Protein AF-F2VPS0-F1 (afdb_monomer_lite)

Secondary structure (DSSP, 8-state):
-HHHHHHHHHHHHHHHHHTTS-------PPTT--HHHHHHHHHHHHHHHHHHHIIIII-TT-TTHHHHHHHHHHHHHHHHHHHHHHHH----SHHHHHHHHHHTT--TTHHHHHHHHHHHHHHHHHHIIIIISS-----------

Foldseek 3Di:
DVVLLVVLQVVQVVVCVVVVNDQDDAFDFAPPADLVNLLQLLLQLLLQLLLLCCQQCVDPPNVCSVVCSVVSSVVSQVVSCVVCCNGGNNQLALSNNNNSCVRNVPCPSSVSNVNRNVNSNVVNCVCCCVPVVPDPPPDDPPPDD

Radius of gyration: 18.64 Å; chains: 1; bounding box: 48×32×61 Å

Organism: Solanum nigrum (NCBI:txid4112)

Sequence (145 aa):
IIAQLLGSTAACALLEFATGGMSTGSFALSEGVSVWNAFVFEIVMTFGLVYTVYATAVDPKKGDLGVIAPIAIGFIVGANILAGGAFTGASMNPAVSFGPSLISWTWTHQWVYWAGPLIGGGLAGFIYEFIFISHTHEQIPSGDF

Inte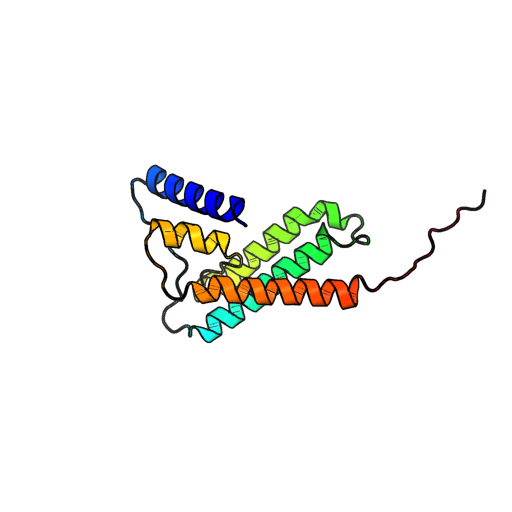rPro domains:
  IPR000425 Major intrinsic protein [PF00230] (1-128)
  IPR000425 Major intrinsic protein [PR00783] (41-59)
  IPR000425 Major intrinsic protein [PR00783] (74-96)
  IPR000425 Major intrinsic protein [PR00783] (111-131)
  IPR023271 Aquaporin-like [G3DSA:1.20.1080.10] (1-145)
  IPR023271 Aquaporin-like [SSF81338] (1-139)
  IPR034294 Aquaporin transporter [PTHR45665] (1-140)

pLDDT: mean 82.21, std 9.94, range [48.16, 91.5]

Structure (mmCIF, N/CA/C/O backbone):
data_AF-F2VPS0-F1
#
_entry.id   AF-F2VPS0-F1
#
loop_
_atom_site.group_PDB
_atom_site.id
_atom_site.type_symbol
_atom_site.label_atom_id
_atom_site.label_alt_id
_atom_site.label_comp_id
_atom_site.label_asym_id
_atom_site.label_entity_id
_atom_site.label_seq_id
_atom_site.pdbx_PDB_ins_code
_atom_site.Cartn_x
_atom_site.Cartn_y
_atom_site.Cartn_z
_atom_site.occupancy
_atom_site.B_iso_or_equiv
_atom_site.auth_seq_id
_atom_site.auth_comp_id
_atom_site.auth_asym_id
_atom_site.auth_atom_id
_atom_site.pdbx_PDB_model_num
ATOM 1 N N . ILE A 1 1 ? -4.516 12.873 -0.989 1.00 83.81 1 ILE A N 1
ATOM 2 C CA . ILE A 1 1 ? -4.247 12.360 -2.355 1.00 83.81 1 ILE A CA 1
ATOM 3 C C . ILE A 1 1 ? -3.234 13.219 -3.113 1.00 83.81 1 ILE A C 1
ATOM 5 O O . ILE A 1 1 ? -2.123 12.746 -3.278 1.00 83.81 1 ILE A O 1
ATOM 9 N N . ILE A 1 2 ? -3.524 14.473 -3.503 1.00 88.19 2 ILE A N 1
ATOM 10 C CA . ILE A 1 2 ? -2.580 15.299 -4.302 1.00 88.19 2 ILE A CA 1
ATOM 11 C C . ILE A 1 2 ? -1.191 15.402 -3.645 1.00 88.19 2 ILE A C 1
ATOM 13 O O . ILE A 1 2 ? -0.188 15.103 -4.282 1.00 88.19 2 ILE A O 1
ATOM 17 N N . ALA A 1 3 ? -1.131 15.723 -2.349 1.00 90.38 3 ALA A N 1
ATOM 18 C CA . ALA A 1 3 ? 0.135 15.791 -1.616 1.00 90.38 3 ALA A CA 1
ATOM 19 C C . ALA A 1 3 ? 0.893 14.446 -1.563 1.00 90.38 3 ALA A C 1
ATOM 21 O O . ALA A 1 3 ? 2.117 14.434 -1.623 1.00 90.38 3 ALA A O 1
ATOM 22 N N . GLN A 1 4 ? 0.185 13.312 -1.498 1.00 89.62 4 GLN A N 1
ATOM 23 C CA . GLN A 1 4 ? 0.803 11.978 -1.494 1.00 89.62 4 GLN A CA 1
ATOM 24 C C . GLN A 1 4 ? 1.370 11.620 -2.875 1.00 89.62 4 GLN A C 1
ATOM 26 O O . GLN A 1 4 ? 2.456 11.056 -2.957 1.00 89.62 4 GLN A O 1
ATOM 31 N N . LEU A 1 5 ? 0.669 11.988 -3.954 1.00 90.19 5 LEU A N 1
ATOM 32 C CA . LEU A 1 5 ? 1.136 11.793 -5.331 1.00 90.19 5 LEU A CA 1
ATOM 33 C C . LEU A 1 5 ? 2.377 12.644 -5.626 1.00 90.19 5 LEU A C 1
ATOM 35 O O . LEU A 1 5 ? 3.357 12.138 -6.176 1.00 90.19 5 LEU A O 1
ATOM 39 N N . LEU A 1 6 ? 2.357 13.915 -5.212 1.00 90.00 6 LEU A N 1
ATOM 40 C CA . LEU A 1 6 ? 3.508 14.812 -5.334 1.00 90.00 6 LEU A CA 1
ATOM 41 C C . LEU A 1 6 ? 4.689 14.310 -4.499 1.00 90.00 6 LEU A C 1
ATOM 43 O O . LEU A 1 6 ? 5.806 14.256 -5.004 1.00 90.00 6 LEU A O 1
ATOM 47 N N . GLY A 1 7 ? 4.436 13.881 -3.260 1.00 90.69 7 GLY A N 1
ATOM 48 C CA . GLY A 1 7 ? 5.459 13.309 -2.386 1.00 90.69 7 GLY A CA 1
ATOM 49 C C . GLY A 1 7 ? 6.098 12.048 -2.971 1.00 90.69 7 GLY A C 1
ATOM 50 O O . GLY A 1 7 ? 7.320 11.942 -2.981 1.00 90.69 7 GLY A O 1
ATOM 51 N N . SER A 1 8 ? 5.299 11.126 -3.520 1.00 89.69 8 SER A N 1
ATOM 52 C CA . SER A 1 8 ? 5.824 9.917 -4.169 1.00 89.69 8 SER A CA 1
ATOM 53 C C . SER A 1 8 ? 6.647 10.245 -5.415 1.00 89.69 8 SER A C 1
ATOM 55 O O . SER A 1 8 ? 7.753 9.732 -5.568 1.00 89.69 8 SER A O 1
ATOM 57 N N . THR A 1 9 ? 6.161 11.152 -6.267 1.00 89.31 9 THR A N 1
ATOM 58 C CA . THR A 1 9 ? 6.898 11.602 -7.460 1.00 89.31 9 THR A CA 1
ATOM 59 C C . THR A 1 9 ? 8.235 12.238 -7.079 1.00 89.31 9 THR A C 1
ATOM 61 O O . THR A 1 9 ? 9.270 11.880 -7.636 1.00 89.31 9 THR A O 1
ATOM 64 N N . ALA A 1 10 ? 8.233 13.139 -6.091 1.00 91.50 10 ALA A N 1
ATOM 65 C CA . ALA A 1 10 ? 9.442 13.797 -5.606 1.00 91.50 10 ALA A CA 1
ATOM 66 C C . ALA A 1 10 ? 10.439 12.796 -5.005 1.00 91.50 10 ALA A C 1
ATOM 68 O O . ALA A 1 10 ? 11.631 12.887 -5.285 1.00 91.50 10 ALA A O 1
ATOM 69 N N . ALA A 1 11 ? 9.961 11.819 -4.228 1.00 88.69 11 ALA A N 1
ATOM 70 C CA . ALA A 1 11 ? 10.802 10.765 -3.667 1.00 88.69 11 ALA A CA 1
ATOM 71 C C . ALA A 1 11 ? 11.440 9.896 -4.761 1.00 88.69 11 ALA A C 1
ATOM 73 O O . ALA A 1 11 ? 12.631 9.607 -4.684 1.00 88.69 11 ALA A O 1
ATOM 74 N N . CYS A 1 12 ? 10.682 9.527 -5.798 1.00 87.56 12 CYS A N 1
ATOM 75 C CA . CYS A 1 12 ? 11.197 8.730 -6.912 1.00 87.56 12 CYS A CA 1
ATOM 76 C C . CYS A 1 12 ? 12.232 9.503 -7.742 1.00 87.56 12 CYS A C 1
ATOM 78 O O . CYS A 1 12 ? 13.287 8.955 -8.048 1.00 87.56 12 CYS A O 1
ATOM 80 N N . ALA A 1 13 ? 11.982 10.785 -8.031 1.00 86.94 13 ALA A N 1
ATOM 81 C CA . ALA A 1 13 ? 12.940 11.648 -8.725 1.00 86.94 13 ALA A CA 1
ATOM 82 C C . ALA A 1 13 ? 14.236 11.849 -7.918 1.00 86.94 13 ALA A C 1
ATOM 84 O O . ALA A 1 13 ? 15.335 11.784 -8.466 1.00 86.94 13 ALA A O 1
ATOM 85 N N . LEU A 1 14 ? 14.121 12.055 -6.601 1.00 89.75 14 LEU A N 1
ATOM 86 C 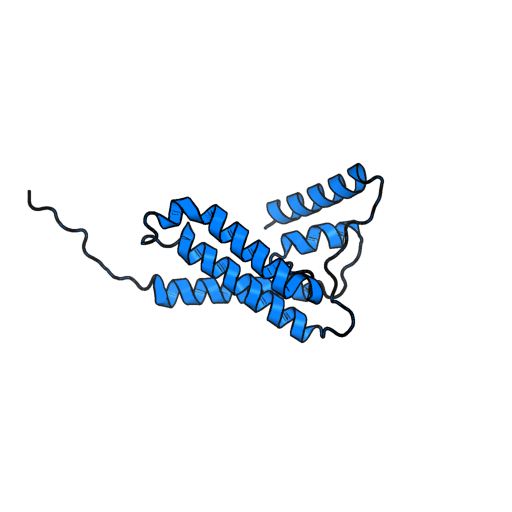CA . LEU A 1 14 ? 15.275 12.127 -5.700 1.00 89.75 14 LEU A CA 1
ATOM 87 C C . LEU A 1 14 ? 16.061 10.816 -5.675 1.00 89.75 14 LEU A C 1
ATOM 89 O O . LEU A 1 14 ? 17.289 10.853 -5.659 1.00 89.75 14 LEU A O 1
ATOM 93 N N . LEU A 1 15 ? 15.372 9.672 -5.678 1.00 88.44 15 LEU A N 1
ATOM 94 C CA . LEU A 1 15 ? 16.013 8.361 -5.693 1.00 88.44 15 LEU A CA 1
ATOM 95 C C . LEU A 1 15 ? 16.779 8.136 -7.000 1.00 88.44 15 LEU A C 1
ATOM 97 O O . LEU A 1 15 ? 17.934 7.728 -6.956 1.00 88.44 15 LEU A O 1
ATOM 101 N N . GLU A 1 16 ? 16.177 8.441 -8.149 1.00 87.19 16 GLU A N 1
ATOM 102 C CA . GLU A 1 16 ? 16.839 8.349 -9.456 1.00 87.19 16 GLU A CA 1
ATOM 103 C C . GLU A 1 16 ? 18.084 9.243 -9.510 1.00 87.19 16 GLU A C 1
ATOM 105 O O . GLU A 1 16 ? 19.161 8.795 -9.905 1.00 87.19 16 GLU A O 1
ATOM 110 N N . PHE A 1 17 ? 17.980 10.482 -9.020 1.00 88.69 17 PHE A N 1
ATOM 111 C CA . PHE A 1 17 ? 19.124 11.387 -8.928 1.00 88.69 17 PHE A CA 1
ATOM 112 C C . PHE A 1 17 ? 20.227 10.837 -8.008 1.00 88.69 17 PHE A C 1
ATOM 114 O O . PHE A 1 17 ? 21.393 10.783 -8.397 1.00 88.69 17 PHE A O 1
ATOM 121 N N . ALA A 1 18 ? 19.870 10.387 -6.802 1.00 89.88 18 ALA A N 1
ATOM 122 C CA . ALA A 1 18 ? 20.820 9.882 -5.809 1.00 89.88 18 ALA A CA 1
ATOM 123 C C . ALA A 1 18 ? 21.489 8.562 -6.222 1.00 89.88 18 ALA A C 1
ATOM 125 O O . ALA A 1 18 ? 22.615 8.282 -5.816 1.00 89.88 18 ALA A O 1
ATOM 126 N N . THR A 1 19 ? 20.808 7.751 -7.030 1.00 86.94 19 THR A N 1
ATOM 127 C CA . THR A 1 19 ? 21.310 6.464 -7.531 1.00 86.94 19 THR A CA 1
ATOM 128 C C . THR A 1 19 ? 22.121 6.584 -8.821 1.00 86.94 19 THR A C 1
ATOM 130 O O . THR A 1 19 ? 22.607 5.573 -9.324 1.00 86.94 19 THR A O 1
ATOM 133 N N . GLY A 1 20 ? 22.297 7.796 -9.357 1.00 85.06 20 GLY A N 1
ATOM 134 C CA . GLY A 1 20 ? 23.044 8.017 -10.596 1.00 85.06 20 GLY A CA 1
ATOM 135 C C . GLY A 1 20 ? 22.273 7.619 -11.858 1.00 85.06 20 GLY A C 1
ATOM 136 O O . GLY A 1 20 ? 22.889 7.198 -12.833 1.00 85.06 20 GLY A O 1
ATOM 137 N N . GLY A 1 21 ? 20.942 7.743 -11.844 1.00 79.44 21 GLY A N 1
ATOM 138 C CA . GLY A 1 21 ? 20.073 7.453 -12.989 1.00 79.44 21 GLY A CA 1
ATOM 139 C C . GLY A 1 21 ? 19.565 6.013 -13.051 1.00 79.44 21 GLY A C 1
ATOM 140 O O . GLY A 1 21 ? 19.150 5.560 -14.118 1.00 79.44 21 GLY A O 1
ATOM 141 N N . MET A 1 22 ? 19.603 5.262 -11.943 1.00 81.56 22 MET A N 1
ATOM 142 C CA . MET A 1 22 ? 18.951 3.952 -11.912 1.00 81.56 22 MET A CA 1
ATOM 143 C C . MET A 1 22 ? 17.433 4.138 -11.923 1.00 81.56 22 MET A C 1
ATOM 145 O O . MET A 1 22 ? 16.880 4.893 -11.121 1.00 81.56 22 MET A O 1
ATOM 149 N N . SER A 1 23 ? 16.756 3.427 -12.827 1.00 73.50 23 SER A N 1
ATOM 150 C CA . SER A 1 23 ? 15.299 3.480 -12.929 1.00 73.50 23 SER A CA 1
ATOM 151 C C . SER A 1 23 ? 14.654 3.036 -11.616 1.00 73.50 23 SER A C 1
ATOM 153 O O . SER A 1 23 ? 15.013 2.003 -11.044 1.00 73.50 23 SER A O 1
ATOM 155 N N . THR A 1 24 ? 13.684 3.816 -11.142 1.00 71.69 24 THR A N 1
ATOM 156 C CA . THR A 1 24 ? 12.840 3.411 -10.019 1.00 71.69 24 THR A CA 1
ATOM 157 C C . THR A 1 24 ? 11.960 2.254 -10.484 1.00 71.69 24 THR A C 1
ATOM 159 O O . THR A 1 24 ? 11.149 2.411 -11.394 1.00 71.69 24 THR A O 1
ATOM 162 N N . GLY A 1 25 ? 12.162 1.064 -9.908 1.00 71.00 25 GLY A N 1
ATOM 163 C CA . GLY A 1 25 ? 11.400 -0.127 -10.281 1.00 71.00 25 GLY A CA 1
ATOM 164 C C . GLY A 1 25 ? 9.902 0.138 -10.146 1.00 71.00 25 GLY A C 1
ATOM 165 O O . GLY A 1 25 ? 9.415 0.365 -9.037 1.00 71.00 25 GLY A O 1
ATOM 166 N N . SER A 1 26 ? 9.184 0.153 -11.271 1.00 74.38 26 SER A N 1
ATOM 167 C CA . SER A 1 26 ? 7.728 0.270 -11.248 1.00 74.38 26 SER A CA 1
ATOM 168 C C . SER A 1 26 ? 7.113 -1.002 -10.670 1.00 74.38 26 SER A C 1
ATOM 170 O O . SER A 1 26 ? 7.689 -2.088 -10.768 1.00 74.38 26 SER A O 1
ATOM 172 N N . PHE A 1 27 ? 5.934 -0.867 -10.067 1.00 79.06 27 PHE A N 1
ATOM 173 C CA . PHE A 1 27 ? 5.177 -2.024 -9.611 1.00 79.06 27 PHE A CA 1
ATOM 174 C C . PHE A 1 27 ? 4.757 -2.830 -10.839 1.00 79.06 27 PHE A C 1
ATOM 176 O O . PHE A 1 27 ? 4.052 -2.334 -11.716 1.00 79.06 27 PHE A O 1
ATOM 183 N N . ALA A 1 28 ? 5.238 -4.065 -10.909 1.00 77.88 28 ALA A N 1
ATOM 184 C CA . ALA A 1 28 ? 4.987 -4.968 -12.015 1.00 77.88 28 ALA A CA 1
ATOM 185 C C . ALA A 1 28 ? 4.517 -6.319 -11.483 1.00 77.88 28 ALA A C 1
ATOM 187 O O . ALA A 1 28 ? 4.892 -6.750 -10.390 1.00 77.88 28 ALA A O 1
ATOM 188 N N . LEU A 1 29 ? 3.688 -6.987 -12.280 1.00 82.56 29 LEU A N 1
ATOM 189 C CA . LEU A 1 29 ? 3.271 -8.349 -11.996 1.00 82.56 29 LEU A CA 1
ATOM 190 C C . LEU A 1 29 ? 4.425 -9.301 -12.301 1.00 82.56 29 LEU A C 1
ATOM 192 O O . LEU A 1 29 ? 5.106 -9.158 -13.317 1.00 82.56 29 LEU A O 1
ATOM 196 N N . SER A 1 30 ? 4.604 -10.291 -11.433 1.00 82.44 30 SER A N 1
ATOM 197 C CA . SER A 1 30 ? 5.550 -11.377 -11.675 1.00 82.44 30 SER A CA 1
ATOM 198 C C . SER A 1 30 ? 5.111 -12.248 -12.856 1.00 82.44 30 SER A C 1
ATOM 200 O O . SER A 1 30 ? 3.915 -12.364 -13.155 1.00 82.44 30 SER A O 1
ATOM 202 N N . GLU A 1 31 ? 6.075 -12.872 -13.535 1.00 77.75 31 GLU A N 1
ATOM 203 C CA . GLU A 1 31 ? 5.799 -13.749 -14.673 1.00 77.75 31 GLU A CA 1
ATOM 204 C C . GLU A 1 31 ? 4.842 -14.884 -14.267 1.00 77.75 31 GLU A C 1
ATOM 206 O O . GLU A 1 31 ? 5.060 -15.602 -13.293 1.00 77.75 31 GLU A O 1
ATOM 211 N N . GLY A 1 32 ? 3.745 -15.034 -15.015 1.00 79.31 32 GLY A N 1
ATOM 212 C CA . GLY A 1 32 ? 2.714 -16.045 -14.755 1.00 79.31 32 GLY A CA 1
ATOM 213 C C . GLY A 1 32 ? 1.601 -15.619 -13.787 1.00 79.31 32 GLY A C 1
ATOM 214 O O . GLY A 1 32 ? 0.620 -16.353 -13.642 1.00 79.31 32 GLY A O 1
ATOM 215 N N . VAL A 1 33 ? 1.678 -14.435 -13.169 1.00 84.31 33 VAL A N 1
ATOM 216 C CA . VAL A 1 33 ? 0.583 -13.891 -12.349 1.00 84.31 33 VAL A CA 1
ATOM 217 C C . VAL A 1 33 ? -0.451 -13.213 -13.244 1.00 84.31 33 VAL A C 1
ATOM 219 O O . VAL A 1 33 ? -0.144 -12.304 -14.012 1.00 84.31 33 VAL A O 1
ATOM 222 N N . SER A 1 34 ? -1.712 -13.639 -13.141 1.00 89.38 34 SER A N 1
ATOM 223 C CA . SER A 1 34 ? -2.803 -12.991 -13.869 1.00 89.38 34 SER A CA 1
ATOM 224 C C . SER A 1 34 ? -3.143 -11.627 -13.257 1.00 89.38 34 SER A C 1
ATOM 226 O O . SER A 1 34 ? -3.069 -11.428 -12.042 1.00 89.38 34 SER A O 1
ATOM 228 N N . VAL A 1 35 ? -3.599 -10.697 -14.098 1.00 88.19 35 VAL A N 1
ATOM 229 C CA . VAL A 1 35 ? -4.049 -9.358 -13.676 1.00 88.19 35 VAL A CA 1
ATOM 230 C C . VAL A 1 35 ? -5.146 -9.437 -12.609 1.00 88.19 35 VAL A C 1
ATOM 232 O O . VAL A 1 35 ? -5.151 -8.662 -11.657 1.00 88.19 35 VAL A O 1
ATOM 235 N N . TRP A 1 36 ? -6.042 -10.418 -12.730 1.00 88.69 36 TRP A N 1
ATOM 236 C CA . TRP A 1 36 ? -7.118 -10.649 -11.768 1.00 88.69 36 TRP A CA 1
ATOM 237 C C . TRP A 1 36 ? -6.619 -11.181 -10.429 1.00 88.69 36 TRP A C 1
ATOM 239 O O . TRP A 1 36 ? -7.116 -10.755 -9.390 1.00 88.69 36 TRP A O 1
ATOM 249 N N . ASN A 1 37 ? -5.612 -12.057 -10.432 1.00 88.38 37 ASN A N 1
ATOM 250 C CA . ASN A 1 37 ? -4.991 -12.508 -9.191 1.00 88.38 37 ASN A CA 1
ATOM 251 C C . ASN A 1 37 ? -4.330 -11.321 -8.490 1.00 88.38 37 ASN A C 1
ATOM 253 O O . ASN A 1 37 ? -4.586 -11.100 -7.311 1.00 88.38 37 ASN A O 1
ATOM 257 N N . ALA A 1 38 ? -3.558 -10.511 -9.224 1.00 86.44 38 ALA A N 1
ATOM 258 C CA . ALA A 1 38 ? -2.924 -9.322 -8.663 1.00 86.44 38 ALA A CA 1
ATOM 259 C C . ALA A 1 38 ? -3.943 -8.339 -8.070 1.00 86.44 38 ALA A C 1
ATOM 261 O O . ALA A 1 38 ? -3.744 -7.816 -6.978 1.00 86.44 38 ALA A O 1
ATOM 262 N N . PHE A 1 39 ? -5.075 -8.156 -8.749 1.00 89.31 39 PHE A N 1
ATOM 263 C CA . PHE A 1 39 ? -6.179 -7.339 -8.260 1.00 89.31 39 PHE A CA 1
ATOM 264 C C . PHE A 1 39 ? -6.763 -7.845 -6.941 1.00 89.31 39 PHE A C 1
ATOM 266 O O . PHE A 1 39 ? -6.913 -7.061 -6.006 1.00 89.31 39 PHE A O 1
ATOM 273 N N . VAL A 1 40 ? -7.036 -9.146 -6.825 1.00 90.12 40 VAL A N 1
ATOM 274 C CA . VAL A 1 40 ? -7.529 -9.737 -5.571 1.00 90.12 40 VAL A CA 1
ATOM 275 C C . VAL A 1 40 ? -6.490 -9.615 -4.454 1.00 90.12 40 VAL A C 1
ATOM 277 O O . VAL A 1 40 ? -6.847 -9.266 -3.331 1.00 90.12 40 VAL A O 1
ATOM 280 N N . PHE A 1 41 ? -5.210 -9.844 -4.754 1.00 88.75 41 PHE A N 1
ATOM 281 C CA . PHE A 1 41 ? -4.124 -9.686 -3.785 1.00 88.75 41 PHE A CA 1
ATOM 282 C C . PHE A 1 41 ? -4.056 -8.257 -3.234 1.00 88.75 41 PHE A C 1
ATOM 284 O O . PHE A 1 41 ? -4.047 -8.078 -2.017 1.00 88.75 41 PHE A O 1
ATOM 291 N N . GLU A 1 42 ? -4.062 -7.242 -4.101 1.00 88.69 42 GLU A N 1
ATOM 292 C CA . GLU A 1 42 ? -4.047 -5.834 -3.680 1.00 88.69 42 GLU A CA 1
ATOM 293 C C . GLU A 1 42 ? -5.281 -5.475 -2.835 1.00 88.69 42 GLU A C 1
ATOM 295 O O . GLU A 1 42 ? -5.142 -4.796 -1.820 1.00 88.69 42 GLU A O 1
ATOM 300 N N . ILE A 1 43 ? -6.473 -5.992 -3.169 1.00 90.25 43 ILE A N 1
ATOM 301 C CA . ILE A 1 43 ? -7.681 -5.800 -2.344 1.00 90.25 43 ILE A CA 1
ATOM 302 C C . ILE A 1 43 ? -7.478 -6.363 -0.938 1.00 90.25 43 ILE A C 1
ATOM 304 O O . ILE A 1 43 ? -7.728 -5.661 0.040 1.00 90.25 43 ILE A O 1
ATOM 308 N N . VAL A 1 44 ? -7.050 -7.623 -0.822 1.00 90.81 44 VAL A N 1
ATOM 309 C CA . VAL A 1 44 ? -6.927 -8.315 0.473 1.00 90.81 44 VAL A CA 1
ATOM 310 C C . VAL A 1 44 ? -5.847 -7.668 1.340 1.00 90.81 44 VAL A C 1
ATOM 312 O O . VAL A 1 44 ? -6.063 -7.446 2.533 1.00 90.81 44 VAL A O 1
ATOM 315 N N . MET A 1 45 ? -4.706 -7.312 0.749 1.00 90.31 45 MET A N 1
ATOM 316 C CA . MET A 1 45 ? -3.619 -6.650 1.470 1.00 90.31 45 MET A CA 1
ATOM 317 C C . MET A 1 45 ? -4.025 -5.250 1.943 1.00 90.31 45 MET A C 1
ATOM 319 O O . MET A 1 45 ? -3.834 -4.924 3.118 1.00 90.31 45 MET A O 1
ATOM 323 N N . THR A 1 46 ? -4.635 -4.431 1.076 1.00 90.56 46 THR A N 1
ATOM 324 C CA . THR A 1 46 ? -5.115 -3.103 1.485 1.00 90.56 46 THR A CA 1
ATOM 325 C C . THR A 1 46 ? -6.249 -3.198 2.497 1.00 90.56 46 THR A C 1
ATOM 327 O O . THR A 1 46 ? -6.288 -2.395 3.426 1.00 90.56 46 THR A O 1
ATOM 330 N N . PHE A 1 47 ? -7.137 -4.187 2.375 1.00 90.62 47 PHE A N 1
ATOM 331 C CA . PHE A 1 47 ? -8.165 -4.449 3.377 1.00 90.62 47 PHE A CA 1
ATOM 332 C C . PHE A 1 47 ? -7.539 -4.687 4.752 1.00 90.62 47 PHE A C 1
ATOM 334 O O . PHE A 1 47 ? -7.901 -4.004 5.705 1.00 90.62 47 PHE A O 1
ATOM 341 N N . GLY A 1 48 ? -6.563 -5.597 4.850 1.00 87.75 48 GLY A N 1
ATOM 342 C CA . GLY A 1 48 ? -5.872 -5.882 6.109 1.00 87.75 48 GLY A CA 1
ATOM 343 C C . GLY A 1 48 ? -5.199 -4.640 6.694 1.00 87.75 48 GLY A C 1
ATOM 344 O O . GLY A 1 48 ? -5.365 -4.348 7.875 1.00 87.75 48 GLY A O 1
ATOM 345 N N . LEU A 1 49 ? -4.519 -3.856 5.853 1.00 88.88 49 LEU A N 1
ATOM 346 C CA . LEU A 1 49 ? -3.873 -2.608 6.258 1.00 88.88 49 LEU A CA 1
ATOM 347 C C . LEU A 1 49 ? -4.871 -1.589 6.813 1.00 88.88 49 LEU A C 1
ATOM 349 O O . LEU A 1 49 ? -4.677 -1.066 7.910 1.00 88.88 49 LEU A O 1
ATOM 353 N N . VAL A 1 50 ? -5.940 -1.301 6.069 1.00 87.88 50 VAL A N 1
ATOM 354 C CA . VAL A 1 50 ? -6.933 -0.301 6.472 1.00 87.88 50 VAL A CA 1
ATOM 355 C C . VAL A 1 50 ? -7.704 -0.792 7.693 1.00 87.88 50 VAL A C 1
ATOM 357 O O . VAL A 1 50 ? -7.911 -0.018 8.621 1.00 87.88 50 VAL A O 1
ATOM 360 N N . TYR A 1 51 ? -8.026 -2.081 7.773 1.00 86.69 51 TYR A N 1
ATOM 361 C CA . TYR A 1 51 ? -8.637 -2.676 8.958 1.00 86.69 51 TYR A CA 1
ATOM 362 C C . TYR A 1 51 ? -7.753 -2.509 10.202 1.00 86.69 51 TYR A C 1
ATOM 364 O O . TYR A 1 51 ? -8.240 -2.075 11.243 1.00 86.69 51 TYR A O 1
ATOM 372 N N . THR A 1 52 ? -6.442 -2.767 10.105 1.00 86.75 52 THR A N 1
ATOM 373 C CA . THR A 1 52 ? -5.496 -2.519 11.207 1.00 86.75 52 THR A CA 1
ATOM 374 C C . THR A 1 52 ? -5.452 -1.043 11.596 1.00 86.75 52 THR A C 1
ATOM 376 O O . THR A 1 52 ? -5.421 -0.736 12.787 1.00 86.75 52 THR A O 1
ATOM 379 N N . VAL A 1 53 ? -5.488 -0.121 10.627 1.00 86.50 53 VAL A N 1
ATOM 380 C CA . VAL A 1 53 ? -5.564 1.324 10.903 1.00 86.50 53 VAL A CA 1
ATOM 381 C C . VAL A 1 53 ? -6.835 1.655 11.679 1.00 86.50 53 VAL A C 1
ATOM 383 O O . VAL A 1 53 ? -6.759 2.343 12.696 1.00 86.50 53 VAL A O 1
ATOM 386 N N . TYR A 1 54 ? -7.991 1.143 11.255 1.00 82.88 54 TYR A N 1
ATOM 387 C CA . TYR A 1 54 ? -9.241 1.378 11.971 1.00 82.88 54 TYR A CA 1
ATOM 388 C C . TYR A 1 54 ? -9.194 0.808 13.394 1.00 82.88 54 TYR A C 1
ATOM 390 O O . TYR A 1 54 ? -9.468 1.538 14.345 1.00 82.88 54 TYR A O 1
ATOM 398 N N . ALA A 1 55 ? -8.741 -0.438 13.546 1.00 82.06 55 ALA A N 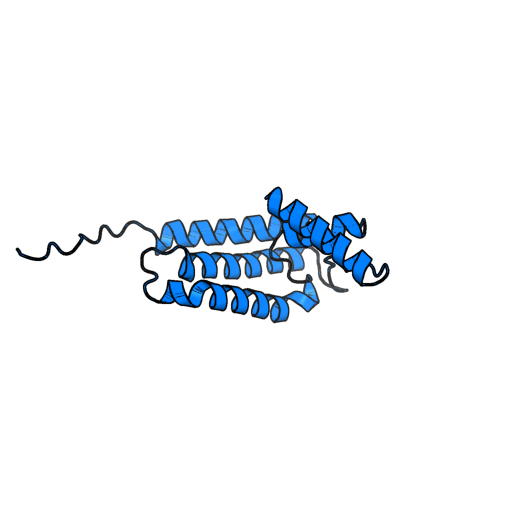1
ATOM 399 C CA . ALA A 1 55 ? -8.678 -1.137 14.827 1.00 82.06 55 ALA A CA 1
ATOM 400 C C . ALA A 1 55 ? -7.723 -0.506 15.845 1.00 82.06 55 ALA A C 1
ATOM 402 O O . ALA A 1 55 ? -7.984 -0.518 17.045 1.00 82.06 55 ALA A O 1
ATOM 403 N N . THR A 1 56 ? -6.597 0.031 15.378 1.00 82.25 56 THR A N 1
ATOM 404 C CA . THR A 1 56 ? -5.537 0.520 16.270 1.00 82.25 56 THR A CA 1
ATOM 405 C C . THR A 1 56 ? -5.526 2.036 16.408 1.00 82.25 56 THR A C 1
ATOM 407 O O . THR A 1 56 ? -5.225 2.543 17.484 1.00 82.25 56 THR A O 1
ATOM 410 N N . ALA A 1 57 ? -5.867 2.782 15.354 1.00 80.12 57 ALA A N 1
ATOM 411 C CA . ALA A 1 57 ? -5.736 4.237 15.328 1.00 80.12 57 ALA A CA 1
ATOM 412 C C . ALA A 1 57 ? -7.075 4.983 15.377 1.00 80.12 57 ALA A C 1
ATOM 414 O O . ALA A 1 57 ? -7.112 6.085 15.932 1.00 80.12 57 ALA A O 1
ATOM 415 N N . VAL A 1 58 ? -8.159 4.426 14.828 1.00 76.88 58 VAL A N 1
ATOM 416 C CA . VAL A 1 58 ? -9.443 5.143 14.686 1.00 76.88 58 VAL A CA 1
ATOM 417 C C . VAL A 1 58 ? -10.434 4.781 15.785 1.00 76.88 58 VAL A C 1
ATOM 419 O O . VAL A 1 58 ? -11.119 5.675 16.275 1.00 76.88 58 VAL A O 1
ATOM 422 N N . ASP A 1 59 ? -10.488 3.516 16.205 1.00 74.94 59 ASP A N 1
ATOM 423 C CA . ASP A 1 59 ? -11.480 3.046 17.173 1.00 74.94 59 ASP A CA 1
ATOM 424 C C . ASP A 1 59 ? -11.429 3.858 18.488 1.00 74.94 59 ASP A C 1
ATOM 426 O O . ASP A 1 59 ? -10.381 3.916 19.136 1.00 74.94 59 ASP A O 1
ATOM 430 N N . PRO A 1 60 ? -12.529 4.498 18.925 1.00 66.44 60 PRO A N 1
ATOM 431 C CA . PRO A 1 60 ? -12.573 5.199 20.208 1.00 66.44 60 PRO A CA 1
ATOM 432 C C . PRO A 1 60 ? -12.358 4.272 21.419 1.00 66.44 60 PRO A C 1
ATOM 434 O O . PRO A 1 60 ? -11.909 4.744 22.462 1.00 66.44 60 PRO A O 1
ATOM 437 N N . LYS A 1 61 ? -12.603 2.960 21.285 1.00 64.06 61 LYS A N 1
ATOM 438 C CA . LYS A 1 61 ? -12.331 1.930 22.304 1.00 64.06 61 LYS A CA 1
ATOM 439 C C . LYS A 1 61 ? -10.898 1.385 22.255 1.00 64.06 61 LYS A C 1
ATOM 441 O O . LYS A 1 61 ? -10.577 0.467 23.004 1.00 64.06 61 LYS A O 1
ATOM 446 N N . LYS A 1 62 ? -10.013 1.949 21.422 1.00 64.25 62 LYS A N 1
ATOM 447 C CA . LYS A 1 62 ? -8.630 1.464 21.245 1.00 64.25 62 LYS A CA 1
ATOM 448 C C . LYS A 1 62 ? -7.803 1.411 22.534 1.00 64.25 62 LYS A C 1
ATOM 450 O O . LYS A 1 62 ? -6.868 0.622 22.605 1.00 64.25 62 LYS A O 1
ATOM 455 N N . GLY A 1 63 ? -8.109 2.227 23.547 1.00 68.62 63 GLY A N 1
ATOM 456 C CA . GLY A 1 63 ? -7.323 2.278 24.787 1.00 68.62 63 GLY A CA 1
ATOM 457 C C . GLY A 1 63 ? -5.820 2.425 24.502 1.00 68.62 63 GLY A C 1
ATOM 458 O O . GLY A 1 63 ? -5.420 3.227 23.653 1.00 68.62 63 GLY A O 1
ATOM 459 N N . ASP A 1 64 ? -4.998 1.590 25.140 1.00 75.31 64 ASP A N 1
ATOM 460 C CA . ASP A 1 64 ? -3.540 1.564 24.947 1.00 75.31 64 ASP A CA 1
ATOM 461 C C . ASP A 1 64 ? -3.096 1.090 23.548 1.00 75.31 64 ASP A C 1
ATOM 463 O O . ASP A 1 64 ? -1.954 1.336 23.147 1.00 75.31 64 ASP A O 1
ATOM 467 N N . LEU A 1 65 ? -3.982 0.476 22.746 1.00 71.75 65 LEU A N 1
ATOM 468 C CA . LEU A 1 65 ? -3.662 0.072 21.367 1.00 71.75 65 LEU A CA 1
ATOM 469 C C . LEU A 1 65 ? -3.337 1.278 20.477 1.00 71.75 65 LEU A C 1
ATOM 471 O O . LEU A 1 65 ? -2.569 1.148 19.523 1.00 71.75 65 LEU A O 1
ATOM 475 N N . GLY A 1 66 ? -3.849 2.465 20.824 1.00 73.69 66 GLY A N 1
ATOM 476 C CA . GLY A 1 66 ? -3.517 3.712 20.136 1.00 73.69 66 GLY A CA 1
ATOM 477 C C . GLY A 1 66 ? -2.028 4.059 20.186 1.00 73.69 66 GLY A C 1
ATOM 478 O O . GLY A 1 66 ? -1.513 4.666 19.248 1.00 73.69 66 GLY A O 1
ATOM 479 N N . VAL A 1 67 ? -1.318 3.638 21.238 1.00 80.06 67 VAL A N 1
ATOM 480 C CA . VAL A 1 67 ? 0.120 3.902 21.413 1.00 80.06 67 VAL A CA 1
ATOM 481 C C . VAL A 1 67 ? 0.956 3.035 20.472 1.00 80.06 67 VAL A C 1
ATOM 483 O O . VAL A 1 67 ? 1.942 3.502 19.904 1.00 80.06 67 VAL A O 1
ATOM 486 N N . ILE A 1 68 ? 0.544 1.782 20.259 1.00 85.19 68 ILE A N 1
ATOM 487 C CA . ILE A 1 68 ? 1.247 0.836 19.379 1.00 85.19 68 ILE A CA 1
ATOM 488 C C . ILE A 1 68 ? 0.771 0.891 17.922 1.00 85.19 68 ILE A C 1
ATOM 490 O O . ILE A 1 68 ? 1.335 0.198 17.074 1.00 85.19 68 ILE A O 1
ATOM 494 N N . ALA A 1 69 ? -0.227 1.721 17.605 1.00 82.56 69 ALA A N 1
ATOM 495 C CA . ALA A 1 69 ? -0.825 1.801 16.275 1.00 82.56 69 ALA A CA 1
ATOM 496 C C . ALA A 1 69 ? 0.200 2.016 15.142 1.00 82.56 69 ALA A C 1
ATOM 498 O O . ALA A 1 69 ? 0.164 1.251 14.177 1.00 82.56 69 ALA A O 1
ATOM 499 N N . PRO A 1 70 ? 1.177 2.946 15.235 1.00 85.62 70 PRO A N 1
ATOM 500 C CA . PRO A 1 70 ? 2.159 3.135 14.162 1.00 85.62 70 PRO A CA 1
ATOM 501 C C . PRO A 1 70 ? 3.015 1.888 13.907 1.00 85.62 70 PRO A C 1
ATOM 503 O O . PRO A 1 70 ? 3.317 1.561 12.761 1.00 85.62 70 PRO A O 1
ATOM 506 N N . ILE A 1 71 ? 3.375 1.168 14.975 1.00 89.12 71 ILE A N 1
ATOM 507 C CA . ILE A 1 71 ? 4.172 -0.060 14.896 1.00 89.12 71 ILE A CA 1
ATOM 508 C C . ILE A 1 71 ? 3.341 -1.191 14.282 1.00 89.12 71 ILE A C 1
ATOM 510 O O . ILE A 1 71 ? 3.819 -1.878 13.381 1.00 89.12 71 ILE A O 1
ATOM 514 N N . ALA A 1 72 ? 2.090 -1.358 14.713 1.00 87.06 72 ALA A N 1
ATOM 515 C CA . ALA A 1 72 ? 1.181 -2.364 14.165 1.00 87.06 72 ALA A CA 1
ATOM 516 C C . ALA A 1 72 ? 0.925 -2.147 12.664 1.00 87.06 72 ALA A C 1
ATOM 518 O O . ALA A 1 72 ? 0.984 -3.096 11.881 1.00 87.06 72 ALA A O 1
ATOM 519 N N . ILE A 1 73 ? 0.717 -0.892 12.251 1.00 89.38 73 ILE A N 1
ATOM 520 C CA . ILE A 1 73 ? 0.552 -0.513 10.842 1.00 89.38 73 ILE A CA 1
ATOM 521 C C . ILE A 1 73 ? 1.832 -0.818 10.046 1.00 89.38 73 ILE A C 1
ATOM 523 O O . ILE A 1 73 ? 1.764 -1.375 8.953 1.00 89.38 73 ILE A O 1
ATOM 527 N N . GLY A 1 74 ? 3.010 -0.513 10.595 1.00 88.12 74 GLY A N 1
ATOM 528 C CA . GLY A 1 74 ? 4.284 -0.858 9.959 1.00 88.12 74 GLY A CA 1
ATOM 529 C C . GLY A 1 74 ? 4.471 -2.368 9.778 1.00 88.12 74 GLY A C 1
ATOM 530 O O . GLY A 1 74 ? 4.871 -2.819 8.704 1.00 88.12 74 GLY A O 1
ATOM 531 N N . PHE A 1 75 ? 4.129 -3.165 10.794 1.00 91.38 75 PHE A N 1
ATOM 532 C CA . PHE A 1 75 ? 4.242 -4.622 10.723 1.00 91.38 75 PHE A CA 1
ATOM 533 C C . PHE A 1 75 ? 3.283 -5.247 9.715 1.00 91.38 75 PHE A C 1
ATOM 535 O O . PHE A 1 75 ? 3.708 -6.139 8.983 1.00 91.38 75 PHE A O 1
ATOM 542 N N . ILE A 1 76 ? 2.027 -4.792 9.630 1.00 90.56 76 ILE A N 1
ATOM 543 C CA . ILE A 1 76 ? 1.088 -5.351 8.646 1.00 90.56 76 ILE A CA 1
ATOM 544 C C . ILE A 1 76 ? 1.503 -4.996 7.214 1.00 90.56 76 ILE A C 1
ATOM 546 O O . ILE A 1 76 ? 1.436 -5.853 6.337 1.00 90.56 76 ILE A O 1
ATOM 550 N N . VAL A 1 77 ? 2.027 -3.784 6.983 1.00 90.12 77 VAL A N 1
ATOM 551 C CA . VAL A 1 77 ? 2.631 -3.407 5.693 1.00 90.12 77 VAL A CA 1
ATOM 552 C C . VAL A 1 77 ? 3.787 -4.350 5.360 1.00 90.12 77 VAL A C 1
ATOM 554 O O . VAL A 1 77 ? 3.814 -4.923 4.274 1.00 90.12 77 VAL A O 1
ATOM 557 N N . GLY A 1 78 ? 4.719 -4.556 6.294 1.00 88.38 78 GLY A N 1
ATOM 558 C CA . GLY A 1 78 ? 5.861 -5.450 6.095 1.00 88.38 78 GLY A CA 1
ATOM 559 C C . GLY A 1 78 ? 5.443 -6.897 5.822 1.00 88.38 78 GLY A C 1
ATOM 560 O O . GLY A 1 78 ? 5.938 -7.513 4.881 1.00 88.38 78 GLY A O 1
ATOM 561 N N . ALA A 1 79 ? 4.489 -7.427 6.588 1.00 90.19 79 ALA A N 1
ATOM 562 C CA . ALA A 1 79 ? 3.951 -8.772 6.395 1.00 90.19 79 ALA A CA 1
ATOM 563 C C . ALA A 1 79 ? 3.281 -8.930 5.021 1.00 90.19 79 ALA A C 1
ATOM 565 O O . ALA A 1 79 ? 3.519 -9.921 4.332 1.00 90.19 79 ALA A O 1
ATOM 566 N N . ASN A 1 80 ? 2.510 -7.933 4.582 1.00 90.00 80 ASN A N 1
ATOM 567 C CA . ASN A 1 80 ? 1.890 -7.931 3.259 1.00 90.00 80 ASN A CA 1
ATOM 568 C C . ASN A 1 80 ? 2.925 -7.844 2.132 1.00 90.00 80 ASN A C 1
ATOM 570 O O . ASN A 1 80 ? 2.773 -8.522 1.122 1.00 90.00 80 ASN A O 1
ATOM 574 N N . ILE A 1 81 ? 4.007 -7.078 2.304 1.00 88.19 81 ILE A N 1
ATOM 575 C CA . ILE A 1 81 ? 5.117 -7.054 1.338 1.00 88.19 81 ILE A CA 1
ATOM 576 C C . ILE A 1 81 ? 5.785 -8.430 1.254 1.00 88.19 81 ILE A C 1
ATOM 578 O O . ILE A 1 81 ? 6.069 -8.900 0.156 1.00 88.19 81 ILE A O 1
ATOM 582 N N . LEU A 1 82 ? 5.993 -9.115 2.379 1.00 87.88 82 LEU A N 1
ATOM 583 C CA . LEU A 1 82 ? 6.548 -10.473 2.371 1.00 87.88 82 LEU A CA 1
ATOM 584 C C . LEU A 1 82 ? 5.603 -11.488 1.712 1.00 87.88 82 LEU A C 1
ATOM 586 O O . LEU A 1 82 ? 6.068 -12.399 1.032 1.00 87.88 82 LEU A O 1
ATOM 590 N N . ALA A 1 83 ? 4.290 -11.329 1.889 1.00 86.50 83 ALA A N 1
ATOM 591 C CA . ALA A 1 83 ? 3.290 -12.240 1.339 1.00 86.50 83 ALA A CA 1
ATOM 592 C C . ALA A 1 83 ? 3.002 -12.002 -0.155 1.00 86.50 83 ALA A C 1
ATOM 594 O O . ALA A 1 83 ? 2.910 -12.953 -0.927 1.00 86.50 83 ALA A O 1
ATOM 595 N N . GLY A 1 84 ? 2.832 -10.742 -0.560 1.00 81.88 84 GLY A N 1
ATOM 596 C CA . GLY A 1 84 ? 2.370 -10.342 -1.892 1.00 81.88 84 GLY A CA 1
ATOM 597 C C . GLY A 1 84 ? 3.425 -9.665 -2.764 1.00 81.88 84 GLY A C 1
ATOM 598 O O . GLY A 1 84 ? 3.228 -9.547 -3.974 1.00 81.88 84 GLY A O 1
ATOM 599 N N . GLY A 1 85 ? 4.558 -9.245 -2.194 1.00 85.44 85 GLY A N 1
ATOM 600 C CA . GLY A 1 85 ? 5.579 -8.465 -2.900 1.00 85.44 85 GLY A CA 1
ATOM 601 C C . GLY A 1 85 ? 6.171 -9.205 -4.095 1.00 85.44 85 GLY A C 1
ATOM 602 O O . GLY A 1 85 ? 6.326 -8.620 -5.160 1.00 85.44 85 GLY A O 1
ATOM 603 N N . ALA A 1 86 ? 6.395 -10.514 -3.965 1.00 83.50 86 ALA A N 1
ATOM 604 C CA . ALA A 1 86 ? 6.889 -11.353 -5.058 1.00 83.50 86 ALA A CA 1
ATOM 605 C C . ALA A 1 86 ? 5.871 -11.562 -6.199 1.00 83.50 86 ALA A C 1
ATOM 607 O O . ALA A 1 86 ? 6.254 -12.026 -7.270 1.00 83.50 86 ALA A O 1
ATOM 608 N N . PHE A 1 87 ? 4.589 -11.247 -5.981 1.00 83.94 87 PHE A N 1
ATOM 609 C CA . PHE A 1 87 ? 3.519 -11.460 -6.958 1.00 83.94 87 PHE A CA 1
ATOM 610 C C . PHE A 1 87 ? 3.082 -10.158 -7.637 1.00 83.94 87 PHE A C 1
ATOM 612 O O . PHE A 1 87 ? 2.976 -10.119 -8.864 1.00 83.94 87 PHE A O 1
ATOM 619 N N . THR A 1 88 ? 2.825 -9.106 -6.852 1.00 82.75 88 THR A N 1
ATOM 620 C CA . THR A 1 88 ? 2.263 -7.827 -7.332 1.00 82.75 88 THR A CA 1
ATOM 621 C C . THR A 1 88 ? 3.153 -6.622 -7.043 1.00 82.75 88 THR A C 1
ATOM 623 O O . THR A 1 88 ? 2.819 -5.512 -7.449 1.00 82.75 88 THR A O 1
ATOM 626 N N . GLY A 1 89 ? 4.244 -6.801 -6.293 1.00 78.81 89 GLY A N 1
ATOM 627 C CA . GLY A 1 89 ? 5.001 -5.708 -5.682 1.00 78.81 89 GLY A CA 1
ATOM 628 C C . GLY A 1 89 ? 4.384 -5.178 -4.380 1.00 78.81 89 GLY A C 1
ATOM 629 O O . GLY A 1 89 ? 5.048 -4.420 -3.684 1.00 78.81 89 GLY A O 1
ATOM 630 N N . ALA A 1 90 ? 3.170 -5.616 -4.014 1.00 83.75 90 ALA A N 1
ATOM 631 C CA . ALA A 1 90 ? 2.443 -5.228 -2.802 1.00 83.75 90 ALA A CA 1
ATOM 632 C C . ALA A 1 90 ? 2.353 -3.705 -2.619 1.00 83.75 90 ALA A C 1
ATOM 634 O O . ALA A 1 90 ? 2.846 -3.141 -1.640 1.00 83.75 90 ALA A O 1
ATOM 635 N N . SER A 1 91 ? 1.720 -3.031 -3.583 1.00 83.38 91 SER A N 1
ATOM 636 C CA . SER A 1 91 ? 1.616 -1.571 -3.577 1.00 83.38 91 SER A CA 1
ATOM 637 C C . SER A 1 91 ? 0.823 -1.077 -2.377 1.00 83.38 91 SER A C 1
ATOM 639 O O . SER A 1 91 ? 1.259 -0.158 -1.680 1.00 83.38 91 SER A O 1
ATOM 641 N N . MET A 1 92 ? -0.358 -1.668 -2.163 1.00 84.31 92 MET A N 1
ATOM 642 C CA . MET A 1 92 ? -1.338 -1.333 -1.128 1.00 84.31 92 MET A CA 1
ATOM 643 C C . MET A 1 92 ? -1.792 0.138 -1.100 1.00 84.31 92 MET A C 1
ATOM 645 O O . MET A 1 92 ? -2.651 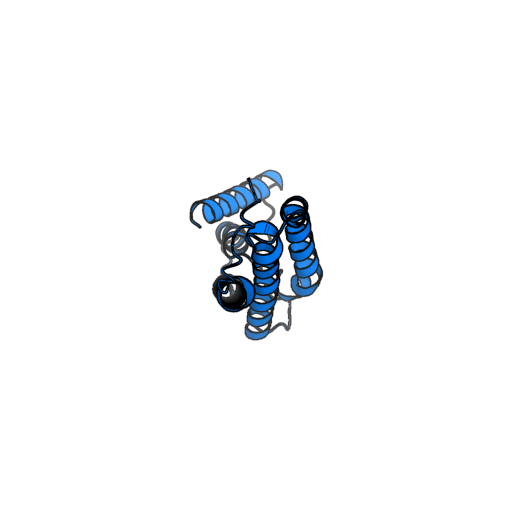0.500 -0.294 1.00 84.31 92 MET A O 1
ATOM 649 N N . ASN A 1 93 ? -1.227 0.992 -1.957 1.00 85.00 93 ASN A N 1
ATOM 650 C CA . ASN A 1 93 ? -1.376 2.434 -1.955 1.00 85.00 93 ASN A CA 1
ATOM 651 C C . ASN A 1 93 ? -1.159 2.995 -3.376 1.00 85.00 93 ASN A C 1
ATOM 653 O O . ASN A 1 93 ? -0.025 3.008 -3.873 1.00 85.00 93 ASN A O 1
ATOM 657 N N . PRO A 1 94 ? -2.198 3.588 -3.990 1.00 84.88 94 PRO A N 1
ATOM 658 C CA . PRO A 1 94 ? -2.109 4.137 -5.339 1.00 84.88 94 PRO A CA 1
ATOM 659 C C . PRO A 1 94 ? -1.012 5.195 -5.484 1.00 84.88 94 PRO A C 1
ATOM 661 O O . PRO A 1 94 ? -0.341 5.253 -6.511 1.00 84.88 94 PRO A O 1
ATOM 664 N N . ALA A 1 95 ? -0.767 6.003 -4.446 1.00 85.56 95 ALA A N 1
ATOM 665 C CA . ALA A 1 95 ? 0.265 7.029 -4.504 1.00 85.56 95 ALA A CA 1
ATOM 666 C C . ALA A 1 95 ? 1.672 6.435 -4.607 1.00 85.56 95 ALA A C 1
ATOM 668 O O . ALA A 1 95 ? 2.489 6.973 -5.343 1.00 85.56 95 ALA A O 1
ATOM 669 N N . VAL A 1 96 ? 1.928 5.313 -3.927 1.00 86.19 96 VAL A N 1
ATOM 670 C CA . VAL A 1 96 ? 3.224 4.620 -3.959 1.00 86.19 96 VAL A CA 1
ATOM 671 C C . VAL A 1 96 ? 3.473 3.993 -5.331 1.00 86.19 96 VAL A C 1
ATOM 673 O O . VAL A 1 96 ? 4.596 4.058 -5.813 1.00 86.19 96 VAL A O 1
ATOM 676 N N . SER A 1 97 ? 2.439 3.460 -5.994 1.00 86.38 97 SER A N 1
ATOM 677 C CA . SER A 1 97 ? 2.563 2.959 -7.377 1.00 86.38 97 SER A CA 1
ATOM 678 C C . SER A 1 97 ? 2.682 4.063 -8.434 1.00 86.38 97 SER A C 1
ATOM 680 O O . SER A 1 97 ? 3.272 3.853 -9.497 1.00 86.38 97 SER A O 1
ATOM 682 N N . PHE A 1 98 ? 2.130 5.249 -8.169 1.00 88.25 98 PHE A N 1
ATOM 683 C CA . PHE A 1 98 ? 2.084 6.351 -9.129 1.00 88.25 98 PHE A CA 1
ATOM 684 C C . PHE A 1 98 ? 3.450 6.994 -9.379 1.00 88.25 98 PHE A C 1
ATOM 686 O O . PHE A 1 98 ? 3.807 7.199 -10.536 1.00 88.25 98 PHE A O 1
ATOM 693 N N . GLY A 1 99 ? 4.221 7.293 -8.327 1.00 86.44 99 GLY A N 1
ATOM 694 C CA . GLY A 1 99 ? 5.524 7.958 -8.463 1.00 86.44 99 GLY A CA 1
ATOM 695 C C . GLY A 1 99 ? 6.506 7.206 -9.371 1.00 86.44 99 GLY A C 1
ATOM 696 O O . GLY A 1 99 ? 6.970 7.797 -10.346 1.00 86.44 99 GLY A O 1
ATOM 697 N N . PRO A 1 100 ? 6.773 5.907 -9.131 1.00 84.62 100 PRO A N 1
ATOM 698 C CA . PRO A 1 100 ? 7.656 5.110 -9.977 1.00 84.62 100 PRO A CA 1
ATOM 699 C C . PRO A 1 100 ? 7.143 5.005 -11.413 1.00 84.62 100 PRO A C 1
ATOM 701 O O . PRO A 1 100 ? 7.926 5.119 -12.350 1.00 84.62 100 PRO A O 1
ATOM 704 N N . SER A 1 101 ? 5.828 4.855 -11.610 1.00 86.56 101 SER A N 1
ATOM 705 C CA . SER A 1 101 ? 5.218 4.774 -12.948 1.00 86.56 101 SER A CA 1
ATOM 706 C C . SER A 1 101 ? 5.382 6.068 -13.747 1.00 86.56 101 SER A C 1
ATOM 708 O O . SER A 1 101 ? 5.631 6.028 -14.950 1.00 86.56 101 SER A O 1
ATOM 710 N N . LEU A 1 102 ? 5.272 7.220 -13.079 1.00 86.88 102 LEU A N 1
ATOM 711 C CA . LEU A 1 102 ? 5.441 8.528 -13.706 1.00 86.88 102 LEU A CA 1
ATOM 712 C C . LEU A 1 102 ? 6.901 8.800 -14.085 1.00 86.88 102 LEU A C 1
ATOM 714 O O . LEU A 1 102 ? 7.156 9.340 -15.156 1.00 86.88 102 LEU A O 1
ATOM 718 N N . ILE A 1 103 ? 7.848 8.408 -13.231 1.00 85.75 103 ILE A N 1
ATOM 719 C CA . ILE A 1 103 ? 9.284 8.603 -13.469 1.00 85.75 103 ILE A CA 1
ATOM 720 C C . ILE A 1 103 ? 9.819 7.626 -14.526 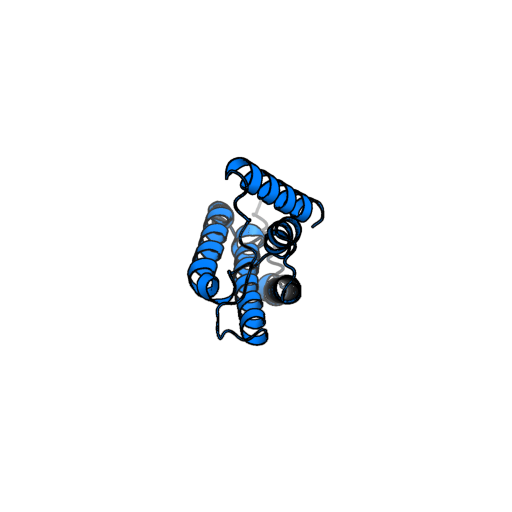1.00 85.75 103 ILE A C 1
ATOM 722 O O . ILE A 1 103 ? 10.477 8.034 -15.478 1.00 85.75 103 ILE A O 1
ATOM 726 N N . SER A 1 104 ? 9.478 6.341 -14.412 1.00 83.50 104 SER A N 1
ATOM 727 C CA . SER A 1 104 ? 9.887 5.291 -15.359 1.00 83.50 104 SER A CA 1
ATOM 728 C C . SER A 1 104 ? 9.052 5.245 -16.647 1.00 83.50 104 SER A C 1
ATOM 730 O O . SER A 1 104 ? 9.287 4.385 -17.496 1.00 83.50 104 SER A O 1
ATOM 732 N N . TRP A 1 105 ? 8.048 6.121 -16.787 1.00 84.12 105 TRP A N 1
ATOM 733 C CA . TRP A 1 105 ? 7.082 6.143 -17.895 1.00 84.12 105 TRP A CA 1
ATOM 734 C C . TRP A 1 105 ? 6.370 4.804 -18.168 1.00 84.12 105 TRP A C 1
ATOM 736 O O . TRP A 1 105 ? 5.884 4.556 -19.272 1.00 84.12 105 TRP A O 1
A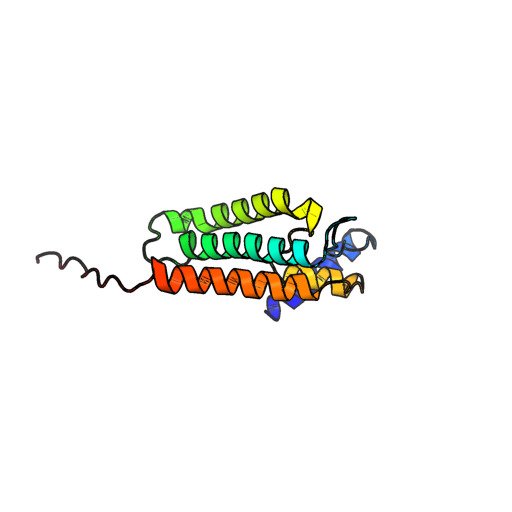TOM 746 N N . THR A 1 106 ? 6.254 3.945 -17.154 1.00 83.75 106 THR A N 1
ATOM 747 C CA . THR A 1 106 ? 5.670 2.604 -17.274 1.00 83.75 106 THR A CA 1
ATOM 748 C C . THR A 1 106 ? 4.326 2.540 -16.559 1.00 83.75 106 THR A C 1
ATOM 750 O O . THR A 1 106 ? 4.268 2.582 -15.336 1.00 83.75 106 THR A O 1
ATOM 753 N N . TRP A 1 107 ? 3.242 2.393 -17.326 1.00 83.81 107 TRP A N 1
ATOM 754 C CA . TRP A 1 107 ? 1.854 2.426 -16.827 1.00 83.81 107 TRP A CA 1
ATOM 755 C C . TRP A 1 107 ? 1.122 1.080 -16.934 1.00 83.81 107 TRP A C 1
ATOM 757 O O . TRP A 1 107 ? -0.104 1.000 -16.809 1.00 83.81 107 TRP A O 1
ATOM 767 N N . THR A 1 108 ? 1.861 0.010 -17.208 1.00 83.06 108 THR A N 1
ATOM 768 C CA . THR A 1 108 ? 1.312 -1.325 -17.446 1.00 83.06 108 THR A CA 1
ATOM 769 C C . THR A 1 108 ? 0.554 -1.826 -16.216 1.00 83.06 108 THR A C 1
ATOM 771 O O . THR A 1 108 ? 1.095 -1.860 -15.120 1.00 83.06 108 THR A O 1
ATOM 774 N N . HIS A 1 109 ? -0.715 -2.210 -16.394 1.00 84.12 109 HIS A N 1
ATOM 775 C CA . HIS A 1 109 ? -1.602 -2.702 -15.325 1.00 84.12 109 HIS A CA 1
ATOM 776 C C . HIS A 1 109 ? -1.797 -1.754 -14.127 1.00 84.12 109 HIS A C 1
ATOM 778 O O . HIS A 1 109 ? -2.354 -2.166 -13.112 1.00 84.12 109 HIS A O 1
ATOM 784 N N . GLN A 1 110 ? -1.461 -0.467 -14.274 1.00 85.62 110 GLN A N 1
ATOM 785 C CA . GLN A 1 110 ? -1.527 0.507 -13.183 1.00 85.62 110 GLN A CA 1
ATOM 786 C C . GLN A 1 110 ? -2.921 0.613 -12.554 1.00 85.62 110 GLN A C 1
ATOM 788 O O . GLN A 1 110 ? -3.051 0.812 -11.352 1.00 85.62 110 GLN A O 1
ATOM 793 N N . TRP A 1 111 ? -3.979 0.425 -13.347 1.00 88.31 111 TRP A N 1
ATOM 794 C CA . TRP A 1 111 ? -5.363 0.465 -12.869 1.00 88.31 111 TRP A CA 1
ATOM 795 C C . TRP A 1 111 ? -5.630 -0.496 -11.698 1.00 88.31 111 TRP A C 1
ATOM 797 O O . TRP A 1 111 ? -6.463 -0.187 -10.848 1.00 88.31 111 TRP A O 1
ATOM 807 N N . VAL A 1 112 ? -4.908 -1.622 -11.618 1.00 88.12 112 VAL A N 1
ATOM 808 C CA . VAL A 1 112 ? -5.035 -2.614 -10.540 1.00 88.12 112 VAL A CA 1
ATOM 809 C C . VAL A 1 112 ? -4.625 -2.013 -9.197 1.00 88.12 112 VAL A C 1
ATOM 811 O O . VAL A 1 112 ? -5.337 -2.180 -8.209 1.00 88.12 112 VAL A O 1
ATOM 814 N N . TYR A 1 113 ? -3.540 -1.239 -9.180 1.00 87.75 113 TYR A N 1
ATOM 815 C CA . TYR A 1 113 ? -3.018 -0.557 -7.991 1.00 87.75 113 TYR A CA 1
ATOM 816 C C . TYR A 1 113 ? -3.839 0.672 -7.580 1.00 87.75 113 TYR A C 1
ATOM 818 O O . TYR A 1 113 ? -3.602 1.258 -6.527 1.00 87.75 113 TYR A O 1
ATOM 826 N N . TRP A 1 114 ? -4.835 1.056 -8.380 1.00 89.38 114 TRP A N 1
ATOM 827 C CA . TRP A 1 114 ? -5.836 2.053 -8.005 1.00 89.38 114 TRP A CA 1
ATOM 828 C C . TRP A 1 114 ? -7.119 1.379 -7.538 1.00 89.38 114 TRP A C 1
ATOM 830 O O . TRP A 1 114 ? -7.557 1.588 -6.409 1.00 89.38 114 TRP A O 1
ATOM 840 N N . ALA A 1 115 ? -7.709 0.542 -8.390 1.00 90.50 115 ALA A N 1
ATOM 841 C CA . ALA A 1 115 ? -8.980 -0.106 -8.109 1.00 90.50 115 ALA A CA 1
ATOM 842 C C . ALA A 1 115 ? -8.883 -1.055 -6.905 1.00 90.50 115 ALA A C 1
ATOM 844 O O . ALA A 1 115 ? -9.767 -1.036 -6.053 1.00 90.50 115 ALA A O 1
ATOM 845 N N . GLY A 1 116 ? -7.802 -1.835 -6.796 1.00 90.19 116 GLY A N 1
ATOM 846 C CA . GLY A 1 116 ? -7.610 -2.795 -5.711 1.00 90.19 116 GLY A CA 1
ATOM 847 C C . GLY A 1 116 ? -7.576 -2.119 -4.338 1.00 90.19 116 GLY A C 1
ATOM 848 O O . GLY A 1 116 ? -8.448 -2.397 -3.512 1.00 90.19 116 GLY A O 1
ATOM 849 N N . PRO A 1 117 ? -6.659 -1.161 -4.104 1.00 89.38 117 PRO A N 1
ATOM 850 C CA . PRO A 1 117 ? -6.594 -0.454 -2.832 1.00 89.38 117 PRO A CA 1
ATOM 851 C C . PRO A 1 117 ? -7.847 0.361 -2.494 1.00 89.38 117 PRO A C 1
ATOM 853 O O . PRO A 1 117 ? -8.253 0.397 -1.333 1.00 89.38 117 PRO A O 1
ATOM 856 N N . LEU A 1 118 ? -8.497 0.988 -3.481 1.00 90.56 118 LEU A N 1
ATOM 857 C CA . LEU A 1 118 ? -9.737 1.735 -3.241 1.00 90.56 118 LEU A CA 1
ATOM 858 C C . LEU A 1 118 ? -10.876 0.815 -2.783 1.00 90.56 118 LEU A C 1
ATOM 860 O O . LEU A 1 118 ? -11.603 1.160 -1.852 1.00 90.56 118 LEU A O 1
ATOM 864 N N . ILE A 1 119 ? -11.008 -0.364 -3.395 1.00 91.38 119 ILE A N 1
ATOM 865 C CA . ILE A 1 119 ? -12.023 -1.354 -3.014 1.00 91.38 119 ILE A CA 1
ATOM 866 C C . ILE A 1 119 ? -11.682 -1.978 -1.659 1.00 91.38 119 ILE A C 1
ATOM 868 O O . ILE A 1 119 ? -12.541 -2.022 -0.783 1.00 91.38 119 ILE A O 1
ATOM 872 N N . GLY A 1 120 ? -10.439 -2.420 -1.453 1.00 88.94 120 GLY A N 1
ATOM 873 C CA . GLY A 1 120 ? -10.002 -3.030 -0.194 1.00 88.94 120 GLY A CA 1
ATOM 874 C C . GLY A 1 120 ? -10.130 -2.079 0.995 1.00 88.94 120 GLY A C 1
ATOM 875 O O . GLY A 1 120 ? -10.675 -2.453 2.033 1.00 88.94 120 GLY A O 1
ATOM 876 N N . GLY A 1 121 ? -9.705 -0.825 0.825 1.00 88.56 121 GLY A N 1
ATOM 877 C CA . GLY A 1 121 ? -9.839 0.206 1.852 1.00 88.56 121 GLY A CA 1
ATOM 878 C C . GLY A 1 121 ? -11.292 0.597 2.117 1.00 88.56 121 GLY A C 1
ATOM 879 O O . GLY A 1 121 ? -11.687 0.712 3.276 1.00 88.56 121 GLY A O 1
ATOM 880 N N . GLY A 1 122 ? -12.106 0.732 1.065 1.00 88.56 122 GLY A N 1
ATOM 881 C CA . GLY A 1 122 ? -13.540 0.995 1.198 1.00 88.56 122 GLY A CA 1
ATOM 882 C C . GLY A 1 122 ? -14.279 -0.124 1.935 1.00 88.56 122 GLY A C 1
ATOM 883 O O . GLY A 1 122 ? -15.069 0.156 2.831 1.00 88.56 122 GLY A O 1
ATOM 884 N N . LEU A 1 123 ? -13.979 -1.389 1.620 1.00 90.62 123 LEU A N 1
ATOM 885 C CA . LEU A 1 123 ? -14.539 -2.554 2.313 1.00 90.62 123 LEU A CA 1
ATOM 886 C C . LEU A 1 123 ? -14.121 -2.605 3.783 1.00 90.62 123 LEU A C 1
ATOM 888 O O . LEU A 1 123 ? -14.958 -2.876 4.638 1.00 90.62 123 LEU A O 1
ATOM 892 N N . ALA A 1 124 ? -12.851 -2.332 4.091 1.00 87.19 124 ALA A N 1
ATOM 893 C CA . ALA A 1 124 ? -12.364 -2.306 5.468 1.00 87.19 124 ALA A CA 1
ATOM 894 C C . ALA A 1 124 ? -13.045 -1.210 6.292 1.00 87.19 124 ALA A C 1
ATOM 896 O O . ALA A 1 124 ? -13.522 -1.491 7.390 1.00 87.19 124 ALA A O 1
ATOM 897 N N . GLY A 1 125 ? -13.147 0.004 5.740 1.00 85.25 125 GLY A N 1
ATOM 898 C CA . GLY A 1 125 ? -13.872 1.104 6.373 1.00 85.25 125 GLY A CA 1
ATOM 899 C C . GLY A 1 125 ? -15.341 0.757 6.594 1.00 85.25 125 GLY A C 1
ATOM 900 O O . GLY A 1 125 ? -15.823 0.858 7.715 1.00 85.25 125 GLY A O 1
ATOM 901 N N . PHE A 1 126 ? -16.026 0.242 5.569 1.00 87.94 126 PHE A N 1
ATOM 902 C CA . PHE A 1 126 ? -17.427 -0.170 5.674 1.00 87.94 126 PHE A CA 1
ATOM 903 C C . PHE A 1 126 ? -17.638 -1.249 6.746 1.00 87.94 126 PHE A C 1
ATOM 905 O O . PHE A 1 126 ? -18.511 -1.118 7.597 1.00 87.94 126 PHE A O 1
ATOM 912 N N . ILE A 1 127 ? -16.825 -2.307 6.755 1.00 85.88 127 ILE A N 1
ATOM 913 C CA . ILE A 1 127 ? -16.949 -3.384 7.746 1.00 85.88 127 ILE A CA 1
ATOM 914 C C . ILE A 1 127 ? -16.699 -2.856 9.158 1.00 85.88 127 ILE A C 1
ATOM 916 O O . ILE A 1 127 ? -17.470 -3.160 10.067 1.00 85.88 127 ILE A O 1
ATOM 920 N N . TYR A 1 128 ? -15.653 -2.053 9.356 1.00 78.31 128 TYR A N 1
ATOM 921 C CA . TYR A 1 128 ? -15.334 -1.533 10.682 1.00 78.31 128 TYR A CA 1
ATOM 922 C C . TYR A 1 128 ? -16.404 -0.561 11.184 1.00 78.31 128 TYR A C 1
ATOM 924 O O . TYR A 1 128 ? -16.848 -0.648 12.328 1.00 78.31 128 TYR A O 1
ATOM 932 N N . GLU A 1 129 ? -16.864 0.334 10.314 1.00 77.75 129 GLU A N 1
ATOM 933 C CA . GLU A 1 129 ? -17.829 1.369 10.663 1.00 77.75 129 GLU A CA 1
ATOM 934 C C . GLU A 1 129 ? -19.209 0.782 10.991 1.00 77.75 129 GLU A C 1
ATOM 936 O O . GLU A 1 129 ? -19.816 1.144 11.997 1.00 77.75 129 GLU A O 1
ATOM 941 N N . PHE A 1 130 ? -19.675 -0.196 10.208 1.00 77.44 130 PHE A N 1
ATOM 942 C CA . PHE A 1 130 ? -20.993 -0.799 10.414 1.00 77.44 130 PHE A CA 1
ATOM 943 C C . PHE A 1 130 ? -21.013 -1.901 11.482 1.00 77.44 130 PHE A C 1
ATOM 945 O O . PHE A 1 130 ? -22.019 -2.037 12.179 1.00 77.44 130 PHE A O 1
ATOM 952 N N . ILE A 1 131 ? -19.941 -2.685 11.646 1.00 75.00 131 ILE A N 1
ATOM 953 C CA . ILE A 1 131 ? -19.926 -3.821 12.588 1.00 75.00 131 ILE A CA 1
ATOM 954 C C . ILE A 1 131 ? -19.345 -3.430 13.951 1.00 75.00 131 ILE A C 1
ATOM 956 O O . ILE A 1 131 ? -19.913 -3.804 14.974 1.00 75.00 131 ILE A O 1
ATOM 960 N N . PHE A 1 132 ? -18.241 -2.679 13.984 1.00 68.69 132 PHE A N 1
ATOM 961 C CA . PHE A 1 132 ? -17.506 -2.393 15.224 1.00 68.69 132 PHE A CA 1
ATOM 962 C C . PHE A 1 132 ? -17.832 -1.021 15.822 1.00 68.69 132 PHE A C 1
ATOM 964 O O . PHE A 1 132 ? -17.923 -0.896 17.041 1.00 68.69 132 PHE A O 1
ATOM 971 N N . ILE A 1 133 ? -18.065 -0.006 14.985 1.00 63.31 133 ILE A N 1
ATOM 972 C CA . ILE A 1 133 ? -18.455 1.348 15.425 1.00 63.31 133 ILE A CA 1
ATOM 973 C C . ILE A 1 133 ? -19.973 1.491 15.629 1.00 63.31 133 ILE A C 1
ATOM 975 O O . ILE A 1 133 ? -20.416 2.521 16.136 1.00 63.31 133 ILE A O 1
ATOM 979 N N . SER A 1 134 ? -20.771 0.453 15.330 1.00 52.22 134 SER A N 1
ATOM 980 C CA . SER A 1 134 ? -22.206 0.419 15.647 1.00 52.22 134 SER A CA 1
ATOM 981 C C . SER A 1 134 ? -22.448 0.914 17.073 1.00 52.22 134 SER A C 1
ATOM 983 O O . SER A 1 134 ? -22.041 0.268 18.040 1.00 52.22 134 SER A O 1
ATOM 985 N N . HIS A 1 135 ? -23.065 2.100 17.159 1.00 53.66 135 HIS A N 1
ATOM 986 C CA . HIS A 1 135 ? -23.257 2.919 18.350 1.00 53.66 135 HIS A CA 1
ATOM 987 C C . HIS A 1 135 ? -23.710 2.087 19.551 1.00 53.66 135 HIS A C 1
ATOM 989 O O . HIS A 1 135 ? -24.901 1.959 19.833 1.00 53.66 135 HIS A O 1
ATOM 995 N N . THR A 1 136 ? -22.759 1.565 20.323 1.00 48.16 136 THR A N 1
ATOM 996 C CA . THR A 1 136 ? -23.051 1.235 21.707 1.00 48.16 136 THR A CA 1
ATOM 997 C C . THR A 1 136 ? -23.126 2.589 22.391 1.00 48.16 136 THR A C 1
ATOM 999 O O . THR A 1 136 ? -22.100 3.217 22.646 1.00 48.16 136 THR A O 1
ATOM 1002 N N . HIS A 1 137 ? -24.340 3.093 22.614 1.00 50.66 137 HIS A N 1
ATOM 1003 C CA . HIS A 1 137 ? -24.585 4.113 23.628 1.00 50.66 137 HIS A CA 1
ATOM 1004 C C . HIS A 1 137 ? -24.223 3.510 24.995 1.00 50.66 137 HIS A C 1
ATOM 1006 O O . HIS A 1 137 ? -25.094 3.202 25.802 1.00 50.66 137 HIS A O 1
ATOM 1012 N N . GLU A 1 138 ? -22.936 3.275 25.245 1.00 57.62 138 GLU A N 1
ATOM 1013 C CA . GLU A 1 138 ? -22.452 3.056 26.597 1.00 57.62 138 GLU A CA 1
ATOM 1014 C C . GLU A 1 138 ? -22.568 4.402 27.298 1.00 57.62 138 GLU A C 1
ATOM 1016 O O . GLU A 1 138 ? -21.891 5.375 26.957 1.00 57.62 138 GLU A O 1
ATOM 1021 N N . GLN A 1 139 ? -23.529 4.470 28.218 1.00 52.00 139 GLN A N 1
ATOM 1022 C CA . GLN A 1 139 ? -23.681 5.602 29.110 1.00 52.00 139 GLN A CA 1
ATOM 1023 C C . GLN A 1 139 ? -22.352 5.810 29.835 1.00 52.00 139 GLN A C 1
ATOM 1025 O O . GLN A 1 139 ? -21.799 4.877 30.418 1.00 52.00 139 GLN A O 1
ATOM 1030 N N . ILE A 1 140 ? -21.846 7.042 29.784 1.00 60.72 140 ILE A N 1
ATOM 1031 C CA . ILE A 1 140 ? -20.728 7.484 30.615 1.00 60.72 140 ILE A CA 1
ATOM 1032 C C . ILE A 1 140 ? -21.103 7.119 32.058 1.00 60.72 140 ILE A C 1
ATOM 1034 O O . ILE A 1 140 ? -22.205 7.502 32.465 1.00 60.72 140 ILE A O 1
ATOM 1038 N N . PRO A 1 141 ? -20.264 6.391 32.821 1.00 59.59 141 PRO A N 1
ATOM 1039 C CA . PRO A 1 141 ? -20.534 6.152 34.227 1.00 59.59 141 PRO A CA 1
ATOM 1040 C C . PRO A 1 141 ? -20.700 7.515 34.888 1.00 59.59 141 PRO A C 1
ATOM 1042 O O . PRO A 1 141 ? -19.742 8.281 35.007 1.00 59.59 141 PRO A O 1
ATOM 1045 N N . SER A 1 142 ? -21.934 7.857 35.243 1.00 60.28 142 SER A N 1
ATOM 1046 C CA . SER A 1 142 ? -22.216 8.977 36.120 1.00 60.28 142 SER A CA 1
ATOM 1047 C C . SER A 1 142 ? -21.618 8.584 37.458 1.00 60.28 142 SER A C 1
ATOM 1049 O O . SER A 1 142 ? -22.234 7.837 38.211 1.00 60.28 142 SER A O 1
ATOM 1051 N N . GLY A 1 143 ? -20.364 8.984 37.677 1.00 62.47 143 GLY A N 1
ATOM 1052 C CA . GLY A 1 143 ? -19.736 8.894 38.980 1.00 62.47 143 GLY A CA 1
ATOM 1053 C C . GLY A 1 143 ? -20.659 9.584 39.970 1.00 62.47 143 GLY A C 1
ATOM 1054 O O . GLY A 1 143 ? -20.989 10.756 39.782 1.00 62.47 143 GLY A O 1
ATOM 1055 N N . ASP A 1 144 ? -21.129 8.816 40.947 1.00 59.47 144 ASP A N 1
ATOM 1056 C CA . ASP A 1 144 ? -21.877 9.333 42.080 1.00 59.47 144 ASP A CA 1
ATOM 1057 C C . ASP A 1 144 ? -21.066 10.473 42.717 1.00 59.47 144 ASP A C 1
ATOM 1059 O O . ASP A 1 144 ? -19.871 10.319 42.995 1.00 59.47 144 ASP A O 1
ATOM 1063 N N . PHE A 1 145 ? -21.721 11.629 42.847 1.00 56.94 145 PHE A N 1
ATOM 1064 C CA . PHE A 1 145 ? -21.222 12.819 43.535 1.00 56.94 145 PHE A CA 1
ATOM 1065 C C . PHE A 1 145 ? -20.929 12.543 45.013 1.00 56.94 145 PHE A C 1
ATOM 1067 O O . PHE A 1 145 ? -21.715 11.798 45.643 1.00 56.94 145 PHE A O 1
#